Protein AF-A0A7Z9K4R6-F1 (afdb_monomer_lite)

pLDDT: mean 87.71, std 12.1, range [38.31, 97.06]

Foldseek 3Di:
DDALVRQLVVVCCCVCPVVVFLDDSVVSSCVSPDADWDWDADPVRDIDTHHQDFDPVLVVVLVVQKDKDFLPDDDDLRVLSVLLVVLCVVLVVLVVVLVVLVVVLSCVRNPNDDVLVVQQSQAVNAVSVCVSDVQQDDPSRVVVQVVLVVVPFSHWHADRSDTMIITGD

Structure (mmCIF, N/CA/C/O backbone):
data_AF-A0A7Z9K4R6-F1
#
_entry.id   AF-A0A7Z9K4R6-F1
#
loop_
_atom_site.group_PDB
_atom_site.id
_atom_site.type_symbol
_atom_site.label_atom_id
_atom_site.label_alt_id
_atom_site.label_comp_id
_atom_site.label_asym_id
_atom_site.label_entity_id
_atom_site.label_seq_id
_atom_site.pdbx_PDB_ins_code
_atom_site.Cartn_x
_atom_site.Cartn_y
_atom_site.Cartn_z
_atom_site.occupancy
_atom_site.B_iso_or_equiv
_atom_site.auth_seq_id
_atom_site.auth_comp_id
_atom_site.auth_asym_id
_atom_site.auth_atom_id
_atom_site.pdbx_PDB_model_num
ATOM 1 N N . MET A 1 1 ? 24.115 -18.088 5.727 1.00 74.69 1 MET A N 1
ATOM 2 C CA . MET A 1 1 ? 22.713 -17.820 5.342 1.00 74.69 1 MET A CA 1
ATOM 3 C C . MET A 1 1 ? 22.678 -16.488 4.614 1.00 74.69 1 MET A C 1
ATOM 5 O O . MET A 1 1 ? 23.430 -15.612 5.038 1.00 74.69 1 MET A O 1
ATOM 9 N N . PRO A 1 2 ? 21.894 -16.341 3.534 1.00 88.06 2 PRO A N 1
ATOM 10 C CA . PRO A 1 2 ? 21.771 -15.067 2.829 1.00 88.06 2 PRO A CA 1
ATOM 11 C C . PRO A 1 2 ? 21.177 -13.998 3.754 1.00 88.06 2 PRO A C 1
ATOM 13 O O . PRO A 1 2 ? 20.407 -14.306 4.667 1.00 88.06 2 PRO A O 1
ATOM 16 N N . SER A 1 3 ? 21.554 -12.737 3.543 1.00 96.19 3 SER A N 1
ATOM 17 C CA . SER A 1 3 ? 20.933 -11.619 4.266 1.00 96.19 3 SER A CA 1
ATOM 18 C C . SER A 1 3 ? 19.519 -11.345 3.735 1.00 96.19 3 SER A C 1
ATOM 20 O O . SER A 1 3 ? 19.216 -11.653 2.585 1.00 96.19 3 SER A O 1
ATOM 22 N N . ARG A 1 4 ? 18.652 -10.705 4.533 1.00 95.75 4 ARG A N 1
ATOM 23 C CA . ARG A 1 4 ? 17.299 -10.302 4.085 1.00 95.75 4 ARG A CA 1
ATOM 24 C C . ARG A 1 4 ? 17.340 -9.420 2.834 1.00 95.75 4 ARG A C 1
ATOM 26 O O . ARG A 1 4 ? 16.554 -9.598 1.914 1.00 95.75 4 ARG A O 1
ATOM 33 N N . ARG A 1 5 ? 18.312 -8.503 2.776 1.00 95.94 5 ARG A N 1
ATOM 34 C CA . ARG A 1 5 ? 18.550 -7.648 1.607 1.00 95.94 5 ARG A CA 1
ATOM 35 C C . ARG A 1 5 ? 18.977 -8.458 0.384 1.00 95.94 5 ARG A C 1
ATOM 37 O O . ARG A 1 5 ? 18.524 -8.160 -0.712 1.00 95.94 5 ARG A O 1
ATOM 44 N N . GLN A 1 6 ? 19.828 -9.466 0.573 1.00 96.44 6 GLN A N 1
ATOM 45 C CA . GLN A 1 6 ? 20.242 -10.358 -0.508 1.00 96.44 6 GLN A CA 1
ATOM 46 C C . GLN A 1 6 ? 19.047 -11.138 -1.066 1.00 96.44 6 GLN A C 1
ATOM 48 O O . GLN A 1 6 ? 18.850 -11.120 -2.273 1.00 96.44 6 GLN A O 1
ATOM 53 N N . LEU A 1 7 ? 18.214 -11.728 -0.201 1.00 96.38 7 LEU A N 1
ATOM 54 C CA . LEU A 1 7 ? 17.001 -12.442 -0.620 1.00 96.38 7 LEU A CA 1
ATOM 55 C C . LEU A 1 7 ? 16.057 -11.549 -1.437 1.00 96.38 7 LEU A C 1
ATOM 57 O O . LEU A 1 7 ? 15.612 -11.954 -2.506 1.00 96.38 7 LEU A O 1
ATOM 61 N N . ALA A 1 8 ? 15.811 -10.316 -0.981 1.00 96.44 8 ALA A N 1
ATOM 62 C CA . ALA A 1 8 ? 14.972 -9.367 -1.708 1.00 96.44 8 ALA A CA 1
ATOM 63 C C . ALA A 1 8 ? 15.547 -9.029 -3.094 1.00 96.44 8 ALA A C 1
ATOM 65 O O . ALA A 1 8 ? 14.817 -9.055 -4.079 1.00 96.44 8 ALA A O 1
ATOM 66 N N . ARG A 1 9 ? 16.857 -8.749 -3.189 1.00 95.75 9 ARG A N 1
ATOM 67 C CA . ARG A 1 9 ? 17.513 -8.423 -4.470 1.00 95.75 9 ARG A CA 1
ATOM 68 C C . ARG A 1 9 ? 17.505 -9.597 -5.439 1.00 95.75 9 ARG A C 1
ATOM 70 O O . ARG A 1 9 ? 17.266 -9.389 -6.621 1.00 95.75 9 ARG A O 1
ATOM 77 N N . GLU A 1 10 ? 17.766 -10.805 -4.952 1.00 96.44 10 GLU A N 1
ATOM 78 C CA . GLU A 1 10 ? 17.743 -12.009 -5.785 1.00 96.44 10 GLU A CA 1
ATOM 79 C C . GLU A 1 10 ? 16.329 -12.286 -6.310 1.00 96.44 10 GLU A C 1
ATOM 81 O O . GLU A 1 10 ? 16.176 -12.557 -7.496 1.00 96.44 10 GLU A O 1
ATOM 86 N N . ALA A 1 11 ? 15.295 -12.133 -5.477 1.00 95.88 11 ALA A N 1
ATOM 87 C CA . ALA A 1 11 ? 13.906 -12.278 -5.910 1.00 95.88 11 ALA A CA 1
ATOM 88 C C . ALA A 1 11 ? 13.502 -11.221 -6.957 1.00 95.88 11 ALA A C 1
ATOM 90 O O . ALA A 1 11 ? 12.939 -11.578 -7.989 1.00 95.88 11 ALA A O 1
ATOM 91 N N . ILE A 1 12 ? 13.852 -9.945 -6.737 1.00 95.00 12 ILE A N 1
ATOM 92 C CA . ILE A 1 12 ? 13.616 -8.863 -7.713 1.00 95.00 12 ILE A CA 1
ATOM 93 C C . ILE A 1 12 ? 14.325 -9.168 -9.037 1.00 95.00 12 ILE A C 1
ATOM 95 O O . ILE A 1 12 ? 13.721 -9.057 -10.099 1.00 95.00 12 ILE A O 1
ATOM 99 N N . HIS A 1 13 ? 15.592 -9.588 -8.977 1.00 95.12 13 HIS A N 1
ATOM 100 C CA . HIS A 1 13 ? 16.370 -9.935 -10.163 1.00 95.12 13 HIS A CA 1
ATOM 101 C C . HIS A 1 13 ? 15.735 -11.094 -10.939 1.00 95.12 13 HIS A C 1
ATOM 103 O O . HIS A 1 13 ? 15.613 -11.023 -12.158 1.00 95.12 13 HIS A O 1
ATOM 109 N N . VAL A 1 14 ? 15.289 -12.146 -10.250 1.00 95.94 14 VAL A N 1
ATOM 110 C CA . VAL A 1 14 ? 14.624 -13.278 -10.903 1.00 95.94 14 VAL A CA 1
ATOM 111 C C . VAL A 1 14 ? 13.349 -12.826 -11.620 1.00 95.94 14 VAL A C 1
ATOM 113 O O . VAL A 1 14 ? 13.189 -13.134 -12.798 1.00 95.94 14 VAL A O 1
ATOM 116 N N . GLU A 1 15 ? 12.464 -12.074 -10.969 1.00 93.38 15 GLU A N 1
ATOM 117 C CA . GLU A 1 15 ? 11.186 -11.691 -11.586 1.00 93.38 15 GLU A CA 1
ATOM 118 C C . GLU A 1 15 ? 11.343 -10.654 -12.708 1.00 93.38 15 GLU A C 1
ATOM 120 O O . GLU A 1 15 ? 10.759 -10.819 -13.780 1.00 93.38 15 GLU A O 1
ATOM 125 N N . GLN A 1 16 ? 12.161 -9.618 -12.511 1.00 92.12 16 GLN A N 1
ATOM 126 C CA . GLN A 1 16 ? 12.276 -8.517 -13.475 1.00 92.12 16 GLN A CA 1
ATOM 127 C C . GLN A 1 16 ? 13.286 -8.800 -14.599 1.00 92.12 16 GLN A C 1
ATOM 129 O O . GLN A 1 16 ? 13.012 -8.495 -15.760 1.00 92.12 16 GLN A O 1
ATOM 134 N N . GLU A 1 17 ? 14.436 -9.407 -14.290 1.00 93.00 17 GLU A N 1
ATOM 135 C CA . GLU A 1 17 ? 15.532 -9.579 -15.260 1.00 93.00 17 GLU A CA 1
ATOM 136 C C . GLU A 1 17 ? 15.548 -10.964 -15.914 1.00 93.00 17 GLU A C 1
ATOM 138 O O . GLU A 1 17 ? 15.957 -11.080 -17.065 1.00 93.00 17 GLU A O 1
ATOM 143 N N . ILE A 1 18 ? 15.120 -12.018 -15.207 1.00 95.44 18 ILE A N 1
ATOM 144 C CA . ILE A 1 18 ? 15.138 -13.391 -15.746 1.00 95.44 18 ILE A CA 1
ATOM 145 C C . ILE A 1 18 ? 13.779 -13.772 -16.338 1.00 95.44 18 ILE A C 1
ATOM 147 O O . ILE A 1 18 ? 13.719 -14.331 -17.432 1.00 95.44 18 ILE A O 1
ATOM 151 N N . LEU A 1 19 ? 12.688 -13.493 -15.619 1.00 93.06 19 LEU A N 1
ATOM 152 C CA . LEU A 1 19 ? 11.326 -13.822 -16.053 1.00 93.06 19 LEU A CA 1
ATOM 153 C C . LEU A 1 19 ? 10.669 -12.700 -16.870 1.00 93.06 19 LEU A C 1
ATOM 155 O O . LEU A 1 19 ? 9.673 -12.952 -17.547 1.00 93.06 19 LEU A O 1
ATOM 159 N N . HIS A 1 20 ? 11.242 -11.493 -16.849 1.00 90.00 20 HIS A N 1
ATOM 160 C CA . HIS A 1 20 ? 10.732 -10.308 -17.546 1.00 90.00 20 HIS A CA 1
ATOM 161 C C . HIS A 1 20 ? 9.284 -9.951 -17.179 1.00 90.00 20 HIS A C 1
ATOM 163 O O . HIS A 1 20 ? 8.522 -9.435 -18.004 1.00 90.00 20 HIS A O 1
ATOM 169 N N . GLU A 1 21 ? 8.887 -10.219 -15.936 1.00 88.44 21 GLU A N 1
ATOM 170 C CA . GLU A 1 21 ? 7.563 -9.865 -15.451 1.00 88.44 21 GLU A CA 1
ATOM 171 C C . GLU A 1 21 ? 7.485 -8.370 -15.131 1.00 88.44 21 GLU A C 1
ATOM 173 O O . GLU A 1 21 ? 8.381 -7.764 -14.543 1.00 88.44 21 GLU A O 1
ATOM 178 N N . SER A 1 22 ? 6.368 -7.748 -15.507 1.00 85.25 22 SER A N 1
ATOM 179 C CA . SER A 1 22 ? 6.069 -6.375 -15.101 1.00 85.25 22 SER A CA 1
ATOM 180 C C . SER A 1 22 ? 5.566 -6.377 -13.660 1.00 85.25 22 SER A C 1
ATOM 182 O O . SER A 1 22 ? 4.373 -6.538 -13.427 1.00 85.25 22 SER A O 1
ATOM 184 N N . VAL A 1 23 ? 6.470 -6.218 -12.694 1.00 86.00 23 VAL A N 1
ATOM 185 C CA . VAL A 1 23 ? 6.154 -6.229 -11.256 1.00 86.00 23 VAL A CA 1
ATOM 186 C C . VAL A 1 23 ? 6.841 -5.085 -10.516 1.00 86.00 23 VAL A C 1
ATOM 188 O O . VAL A 1 23 ? 7.875 -4.572 -10.944 1.00 86.00 23 VAL A O 1
ATOM 191 N N . GLY A 1 24 ? 6.261 -4.681 -9.385 1.00 88.38 24 GLY A N 1
ATOM 192 C CA . GLY A 1 24 ? 6.932 -3.796 -8.431 1.00 88.38 24 GLY A CA 1
ATOM 193 C C . GLY A 1 24 ? 7.993 -4.535 -7.608 1.00 88.38 24 GLY A C 1
ATOM 194 O O . GLY A 1 24 ? 8.197 -5.733 -7.776 1.00 88.38 24 GLY A O 1
ATOM 195 N N . VAL A 1 25 ? 8.636 -3.814 -6.686 1.00 92.25 25 VAL A N 1
ATOM 196 C CA . VAL A 1 25 ? 9.700 -4.353 -5.806 1.00 92.25 25 VAL A CA 1
ATOM 197 C C . VAL A 1 25 ? 9.264 -4.544 -4.347 1.00 92.25 25 VAL A C 1
ATOM 199 O O . VAL A 1 25 ? 9.987 -5.109 -3.527 1.00 92.25 25 VAL A O 1
ATOM 202 N N . GLN A 1 26 ? 8.088 -4.026 -3.986 1.00 91.12 26 GLN A N 1
ATOM 203 C CA . GLN A 1 26 ? 7.637 -3.947 -2.596 1.00 91.12 26 GLN A CA 1
ATOM 204 C C . GLN A 1 26 ? 7.368 -5.331 -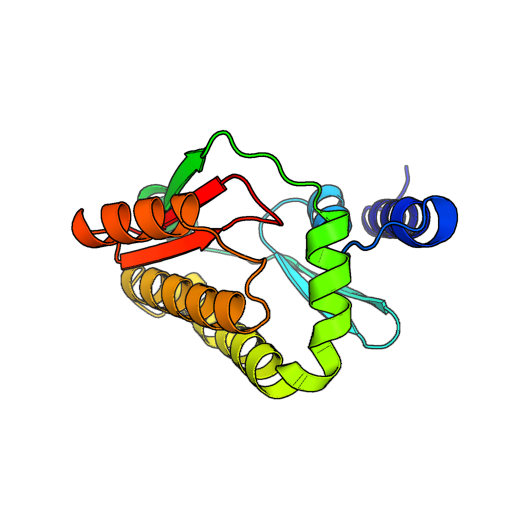1.979 1.00 91.12 26 GLN A C 1
ATOM 206 O O . GLN A 1 26 ? 7.663 -5.535 -0.804 1.00 91.12 26 GLN A O 1
ATOM 211 N N . ASP A 1 27 ? 6.850 -6.287 -2.758 1.00 91.62 27 ASP A N 1
ATOM 212 C CA . ASP A 1 27 ? 6.393 -7.586 -2.251 1.00 91.62 27 ASP A CA 1
ATOM 213 C C . ASP A 1 27 ? 7.590 -8.482 -1.894 1.00 91.62 27 ASP A C 1
ATOM 215 O O . ASP A 1 27 ? 7.597 -9.146 -0.854 1.00 91.62 27 ASP A O 1
ATOM 219 N N . GLN A 1 28 ? 8.649 -8.438 -2.703 1.00 94.62 28 GLN A N 1
ATOM 220 C CA . GLN A 1 28 ? 9.900 -9.171 -2.511 1.00 94.62 28 GLN A CA 1
ATOM 221 C C . GLN A 1 28 ? 10.682 -8.608 -1.317 1.00 94.62 28 GLN A C 1
ATOM 223 O O . GLN A 1 28 ? 11.204 -9.368 -0.489 1.00 94.62 28 GLN A O 1
ATOM 228 N N . ILE A 1 29 ? 10.721 -7.275 -1.184 1.00 96.25 29 ILE A N 1
ATOM 229 C CA . ILE A 1 29 ? 11.312 -6.600 -0.021 1.00 96.25 29 ILE A CA 1
ATOM 230 C C . ILE A 1 29 ? 10.524 -6.975 1.238 1.00 96.25 29 ILE A C 1
ATOM 232 O O . ILE A 1 29 ? 11.101 -7.484 2.200 1.00 96.25 29 ILE A O 1
ATOM 236 N N . GLN A 1 30 ? 9.204 -6.798 1.230 1.00 94.38 30 GLN A N 1
ATOM 237 C CA . GLN A 1 30 ? 8.361 -7.048 2.395 1.00 94.38 30 GLN A CA 1
ATOM 238 C C . GLN A 1 30 ? 8.392 -8.521 2.832 1.00 94.38 30 GLN A C 1
ATOM 240 O O . GLN A 1 30 ? 8.498 -8.794 4.029 1.00 94.38 30 GLN A O 1
ATOM 245 N N . SER A 1 31 ? 8.387 -9.469 1.892 1.00 94.44 31 SER A N 1
ATOM 246 C CA . SER A 1 31 ? 8.483 -10.909 2.189 1.00 94.44 31 SER A CA 1
ATOM 247 C C . SER A 1 31 ? 9.826 -11.293 2.813 1.00 94.44 31 SER A C 1
ATOM 249 O O . SER A 1 31 ? 9.885 -12.166 3.677 1.00 94.44 31 SER A O 1
ATOM 251 N N . SER A 1 32 ? 10.909 -10.617 2.418 1.00 96.06 32 SER A N 1
ATOM 252 C CA . SER A 1 32 ? 12.251 -10.881 2.951 1.00 96.06 32 SER A CA 1
ATOM 253 C C . SER A 1 32 ? 12.485 -1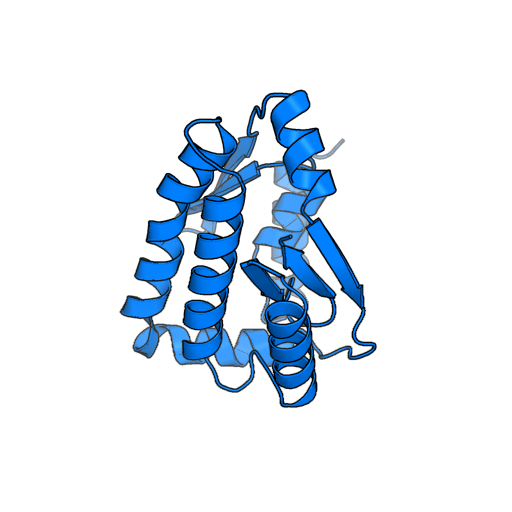0.244 4.323 1.00 96.06 32 SER A C 1
ATOM 255 O O . SER A 1 32 ? 13.220 -10.792 5.149 1.00 96.06 32 SER A O 1
ATOM 257 N N . PHE A 1 33 ? 11.900 -9.068 4.573 1.00 96.00 33 PHE A N 1
ATOM 258 C CA . PHE A 1 33 ? 12.107 -8.319 5.814 1.00 96.00 33 PHE A CA 1
ATOM 259 C C . PHE A 1 33 ? 11.094 -8.662 6.910 1.00 96.00 33 PHE A C 1
ATOM 261 O O . PHE A 1 33 ? 11.490 -8.740 8.080 1.00 96.00 33 PHE A O 1
ATOM 268 N N . GLY A 1 34 ? 9.837 -8.912 6.538 1.00 93.12 34 GLY A N 1
ATOM 269 C CA . GLY A 1 34 ? 8.720 -9.128 7.454 1.00 93.12 34 GLY A CA 1
ATOM 270 C C . GLY A 1 34 ? 8.383 -7.897 8.304 1.00 93.12 34 GLY A C 1
ATOM 271 O O . GLY A 1 34 ? 9.069 -6.877 8.265 1.00 93.12 34 GLY A O 1
ATOM 272 N N . GLY A 1 35 ? 7.328 -8.001 9.113 1.00 91.62 35 GLY A N 1
ATOM 273 C CA . GLY A 1 35 ? 6.904 -6.927 10.020 1.00 91.62 35 GLY A CA 1
ATOM 274 C C . GLY A 1 35 ? 6.154 -5.791 9.320 1.00 91.62 35 GLY A C 1
ATOM 275 O O . GLY A 1 35 ? 5.558 -5.997 8.268 1.00 91.62 35 GLY A O 1
ATOM 276 N N . PHE A 1 36 ? 6.157 -4.601 9.916 1.00 91.50 36 PHE A N 1
ATOM 277 C CA . PHE A 1 36 ? 5.510 -3.404 9.376 1.00 91.50 36 PHE A CA 1
ATOM 278 C C . PHE A 1 36 ? 6.592 -2.367 9.070 1.00 91.50 36 PHE A C 1
ATOM 280 O O . PHE A 1 36 ? 7.329 -1.973 9.973 1.00 91.50 36 PHE A O 1
ATOM 287 N N . ASN A 1 37 ? 6.727 -1.964 7.807 1.00 94.44 37 ASN A N 1
ATOM 288 C CA . ASN A 1 37 ? 7.872 -1.184 7.342 1.00 94.44 37 ASN A CA 1
ATOM 289 C C . ASN A 1 37 ? 7.431 0.026 6.518 1.00 94.44 37 ASN A C 1
ATOM 291 O O . ASN A 1 37 ? 6.489 -0.067 5.733 1.00 94.44 37 ASN A O 1
ATOM 295 N N . LEU A 1 38 ? 8.186 1.115 6.635 1.00 95.38 38 LEU A N 1
ATOM 296 C CA . LEU A 1 38 ? 8.298 2.125 5.590 1.00 95.38 38 LEU A CA 1
ATOM 297 C C . LEU A 1 38 ? 9.466 1.722 4.679 1.00 95.38 38 LEU A C 1
ATOM 299 O O . LEU A 1 38 ? 10.566 1.447 5.161 1.00 95.38 38 LEU A O 1
ATOM 303 N N . ILE A 1 39 ? 9.225 1.648 3.371 1.00 95.88 39 ILE A N 1
ATOM 304 C CA . ILE A 1 39 ? 10.241 1.282 2.379 1.00 95.88 39 ILE A CA 1
ATOM 305 C C . ILE A 1 39 ? 10.454 2.482 1.463 1.00 95.88 39 ILE A C 1
ATOM 307 O O . ILE A 1 39 ? 9.533 2.906 0.770 1.00 95.88 39 ILE A O 1
ATOM 311 N N . GLU A 1 40 ? 11.674 3.003 1.450 1.00 95.19 40 GLU A N 1
ATOM 312 C CA . GLU A 1 40 ? 12.097 4.067 0.543 1.00 95.19 40 GLU A CA 1
ATOM 313 C C . GLU A 1 40 ? 12.876 3.449 -0.610 1.00 95.19 40 GLU A C 1
ATOM 315 O O . GLU A 1 40 ? 13.784 2.649 -0.381 1.00 95.19 40 GLU A O 1
ATOM 320 N N . ILE A 1 41 ? 12.526 3.812 -1.841 1.00 94.12 41 ILE A N 1
ATOM 321 C CA . ILE A 1 41 ? 13.177 3.316 -3.054 1.00 94.12 41 ILE A CA 1
ATOM 322 C C . ILE A 1 41 ? 13.804 4.515 -3.760 1.00 94.12 41 ILE A C 1
ATOM 324 O O . ILE A 1 41 ? 13.113 5.473 -4.109 1.00 94.12 41 ILE A O 1
ATOM 328 N N . ALA A 1 42 ? 15.118 4.469 -3.942 1.00 92.88 42 ALA A N 1
ATOM 329 C CA . ALA A 1 42 ? 15.880 5.472 -4.661 1.00 92.88 42 ALA A CA 1
ATOM 330 C C . ALA A 1 42 ? 15.747 5.280 -6.186 1.00 92.88 42 ALA A C 1
ATOM 332 O O . ALA A 1 42 ? 15.457 4.174 -6.651 1.00 92.88 42 ALA A O 1
ATOM 333 N N . PRO A 1 43 ? 15.979 6.333 -6.996 1.00 89.00 43 PRO A N 1
ATOM 334 C CA . PRO A 1 43 ? 15.866 6.248 -8.456 1.00 89.00 43 PRO A CA 1
ATOM 335 C C . PRO A 1 43 ? 16.797 5.225 -9.123 1.00 89.00 43 PRO A C 1
ATOM 337 O O . PRO A 1 43 ? 16.525 4.794 -10.239 1.00 89.00 43 PRO A O 1
ATOM 340 N N . ASP A 1 44 ? 17.893 4.847 -8.464 1.00 90.75 44 ASP A N 1
ATOM 341 C CA . ASP A 1 44 ? 18.841 3.825 -8.922 1.00 90.75 44 ASP A CA 1
ATOM 342 C C . ASP A 1 44 ? 18.432 2.390 -8.530 1.00 90.75 44 ASP A C 1
ATOM 344 O O . ASP A 1 44 ? 19.145 1.436 -8.840 1.00 90.75 44 ASP A O 1
ATOM 348 N N . GLY A 1 45 ? 17.284 2.228 -7.865 1.00 87.19 45 GLY A N 1
ATOM 349 C CA . GLY A 1 45 ? 16.765 0.944 -7.402 1.00 87.19 45 GLY A CA 1
ATOM 350 C C . GLY A 1 45 ? 17.321 0.490 -6.051 1.00 87.19 45 GLY A C 1
ATOM 351 O O . GLY A 1 45 ? 16.893 -0.553 -5.545 1.00 87.19 45 GLY A O 1
ATOM 352 N N . GLU A 1 46 ? 18.233 1.245 -5.427 1.00 93.94 46 GLU A N 1
ATOM 353 C CA . GLU A 1 46 ? 18.586 0.988 -4.033 1.00 93.94 46 GLU A CA 1
ATOM 354 C C . GLU A 1 46 ? 17.395 1.298 -3.124 1.00 93.94 46 GLU A C 1
ATOM 356 O O . GLU A 1 46 ? 16.595 2.194 -3.380 1.00 93.94 46 GLU A O 1
ATOM 361 N N . PHE A 1 47 ? 17.252 0.535 -2.044 1.00 96.31 47 PHE A N 1
ATOM 362 C CA . PHE A 1 47 ? 16.126 0.696 -1.128 1.00 96.31 47 PHE A CA 1
ATOM 363 C C . PHE A 1 47 ? 16.569 0.710 0.327 1.00 96.31 47 PHE A C 1
ATOM 365 O O . PHE A 1 47 ? 17.486 -0.018 0.722 1.00 96.31 47 PHE A O 1
ATOM 372 N N . THR A 1 48 ? 15.863 1.466 1.156 1.00 96.69 48 THR A N 1
ATOM 373 C CA . THR A 1 48 ? 16.032 1.483 2.611 1.00 96.69 48 THR A CA 1
ATOM 374 C C . THR A 1 48 ? 14.749 0.992 3.259 1.00 96.69 48 THR A C 1
ATOM 376 O O . THR A 1 48 ? 13.655 1.389 2.872 1.00 96.69 48 THR A O 1
ATOM 379 N N . VAL A 1 49 ? 14.880 0.085 4.228 1.00 97.06 49 VAL A N 1
ATOM 380 C CA . VAL A 1 49 ? 13.745 -0.448 4.988 1.00 97.06 49 VAL A CA 1
ATOM 381 C C . VAL A 1 49 ? 13.823 0.115 6.395 1.00 97.06 49 VAL A C 1
ATOM 383 O O . VAL A 1 49 ? 14.800 -0.142 7.101 1.00 97.06 49 VAL A O 1
ATOM 386 N N . HIS A 1 50 ? 12.787 0.845 6.790 1.00 95.81 50 HIS A N 1
ATOM 387 C CA . HIS A 1 50 ? 12.619 1.427 8.114 1.00 95.81 50 HIS A CA 1
ATOM 388 C C . HIS A 1 50 ? 11.532 0.646 8.863 1.00 95.81 50 HIS A C 1
ATOM 390 O O . HIS A 1 50 ? 10.343 0.824 8.578 1.00 95.81 50 HIS A O 1
ATOM 396 N N . PRO A 1 51 ? 11.899 -0.248 9.801 1.00 94.31 51 PRO A N 1
ATOM 397 C CA . PRO A 1 51 ? 10.920 -0.934 10.632 1.00 94.31 51 PRO A CA 1
ATOM 398 C C . PRO A 1 51 ? 10.149 0.077 11.476 1.00 94.31 51 PRO A C 1
ATOM 400 O O . PRO A 1 51 ? 10.740 0.851 12.230 1.00 94.31 51 PRO A O 1
ATOM 403 N N . MET A 1 52 ? 8.826 0.050 11.374 1.00 92.31 52 MET A N 1
ATOM 404 C CA . MET A 1 52 ? 7.967 0.950 12.131 1.00 92.31 52 MET A CA 1
ATOM 405 C C . MET A 1 52 ? 7.711 0.381 13.520 1.00 92.31 52 MET A C 1
ATOM 407 O O . MET A 1 52 ? 7.243 -0.749 13.678 1.00 92.31 52 MET A O 1
ATOM 411 N N . ILE A 1 53 ? 7.979 1.194 14.537 1.00 90.19 53 ILE A N 1
ATOM 412 C CA . ILE A 1 53 ? 7.674 0.861 15.926 1.00 90.19 53 ILE A CA 1
ATOM 413 C C . ILE A 1 53 ? 6.324 1.488 16.262 1.00 90.19 53 ILE A C 1
ATOM 415 O O . ILE A 1 53 ? 6.238 2.676 16.556 1.00 90.19 53 ILE A O 1
ATOM 419 N N . ILE A 1 54 ? 5.271 0.677 16.198 1.00 92.44 54 ILE A N 1
ATOM 420 C CA . ILE A 1 54 ? 3.910 1.081 16.559 1.00 92.44 54 ILE A CA 1
ATOM 421 C C . ILE A 1 54 ? 3.611 0.560 17.964 1.00 92.44 54 ILE A C 1
ATOM 423 O O . ILE A 1 54 ? 3.912 -0.589 18.299 1.00 92.44 54 ILE A O 1
ATOM 427 N N . GLU A 1 55 ? 3.021 1.414 18.796 1.00 94.50 55 GLU A N 1
ATOM 428 C CA . GLU A 1 55 ? 2.590 1.045 20.141 1.00 94.50 55 GLU A CA 1
ATOM 429 C C . GLU A 1 55 ? 1.572 -0.112 20.074 1.00 94.50 55 GLU A C 1
ATOM 431 O O . GLU A 1 55 ? 0.719 -0.183 19.187 1.00 94.50 55 GLU A O 1
ATOM 436 N N . ARG A 1 56 ? 1.703 -1.092 20.974 1.00 94.12 56 ARG A N 1
ATOM 437 C CA . ARG A 1 56 ? 0.999 -2.376 20.846 1.00 94.12 56 ARG A CA 1
ATOM 438 C C . ARG A 1 56 ? -0.518 -2.220 20.940 1.00 94.12 56 ARG A C 1
ATOM 440 O O . ARG A 1 56 ? -1.243 -2.953 20.267 1.00 94.12 56 ARG A O 1
ATOM 447 N N . GLU A 1 57 ? -1.008 -1.322 21.787 1.00 94.94 57 GLU A N 1
ATOM 448 C CA . GLU A 1 57 ? -2.432 -1.014 21.887 1.00 94.94 57 GLU A CA 1
ATOM 449 C C . GLU A 1 57 ? -2.935 -0.324 20.615 1.00 94.94 57 GLU A C 1
ATOM 451 O O . GLU A 1 57 ? -3.980 -0.717 20.093 1.00 94.94 57 GLU A O 1
ATOM 456 N N . ARG A 1 58 ? -2.174 0.626 20.057 1.00 94.50 58 ARG A N 1
ATOM 457 C CA . ARG A 1 58 ? -2.481 1.255 18.764 1.00 94.50 58 ARG A CA 1
ATOM 458 C C . ARG A 1 58 ? -2.566 0.233 17.632 1.00 94.50 58 ARG A C 1
ATOM 460 O O . ARG A 1 58 ? -3.529 0.283 16.872 1.00 94.50 58 ARG A O 1
ATOM 467 N N . LEU A 1 59 ? -1.629 -0.714 17.554 1.00 93.19 59 LEU A N 1
ATOM 468 C CA . LEU A 1 59 ? -1.653 -1.775 16.543 1.00 93.19 59 LEU A CA 1
ATOM 469 C C . LEU A 1 59 ? -2.883 -2.680 16.696 1.00 93.19 59 LEU A C 1
ATOM 471 O O . LEU A 1 59 ? -3.566 -2.944 15.716 1.00 93.19 59 LEU A O 1
ATOM 475 N N . ARG A 1 60 ? -3.222 -3.090 17.925 1.00 94.38 60 ARG A N 1
ATOM 476 C CA . ARG A 1 60 ? -4.435 -3.888 18.189 1.00 94.38 60 ARG A CA 1
ATOM 477 C C . ARG A 1 60 ? -5.712 -3.154 17.804 1.00 94.38 60 ARG A C 1
ATOM 479 O O . ARG A 1 60 ? -6.635 -3.771 17.284 1.00 94.38 60 ARG A O 1
ATOM 486 N N . LYS A 1 61 ? -5.775 -1.847 18.077 1.00 94.00 61 LYS A N 1
ATOM 487 C CA . LYS A 1 61 ? -6.891 -1.014 17.628 1.00 94.00 61 LYS A CA 1
ATOM 488 C C . LYS A 1 61 ? -6.921 -0.985 16.105 1.00 94.00 61 LYS A C 1
ATOM 490 O O . LYS A 1 61 ? -7.957 -1.279 15.540 1.00 94.00 61 LYS A O 1
ATOM 495 N N . LEU A 1 62 ? -5.801 -0.735 15.430 1.00 92.31 62 LEU A N 1
ATOM 496 C CA . LEU A 1 62 ? -5.754 -0.759 13.966 1.00 92.31 62 LEU A CA 1
ATOM 497 C C . LEU A 1 62 ? -6.275 -2.093 13.401 1.00 92.31 62 LEU A C 1
ATOM 499 O O . LEU A 1 62 ? -7.140 -2.090 12.533 1.00 92.31 62 LEU A O 1
ATOM 503 N N . GLU A 1 63 ? -5.811 -3.221 13.940 1.00 91.94 63 GLU A N 1
ATOM 504 C CA . GLU A 1 63 ? -6.267 -4.562 13.555 1.00 91.94 63 GLU A CA 1
ATOM 505 C C . GLU A 1 63 ? -7.775 -4.758 13.777 1.00 91.94 63 GLU A C 1
ATOM 507 O O . GLU A 1 63 ? -8.434 -5.367 12.939 1.00 91.94 63 GLU A O 1
ATOM 512 N N . SER A 1 64 ? -8.347 -4.220 14.861 1.00 93.25 64 SER A N 1
ATOM 513 C CA . SER A 1 64 ? -9.786 -4.339 15.137 1.00 93.25 64 SER A CA 1
ATOM 514 C C . SER A 1 64 ? -10.670 -3.486 14.225 1.00 93.25 64 SER A C 1
ATOM 516 O O . SER A 1 64 ? -11.877 -3.711 14.197 1.00 93.25 64 SER A O 1
ATOM 518 N N . HIS A 1 65 ? -10.088 -2.509 13.523 1.00 90.19 65 HIS A N 1
ATOM 519 C CA . HIS A 1 65 ? -10.783 -1.623 12.584 1.00 90.19 65 HIS A CA 1
ATOM 520 C C . HIS A 1 65 ? -10.622 -2.097 11.128 1.00 90.19 65 HIS A C 1
ATOM 522 O O . HIS A 1 65 ? -11.229 -1.524 10.231 1.00 90.19 65 HIS A O 1
ATOM 528 N N . ILE A 1 66 ? -9.831 -3.146 10.857 1.00 91.00 66 ILE A N 1
ATOM 529 C CA . ILE A 1 66 ? -9.598 -3.663 9.500 1.00 91.00 66 ILE A CA 1
ATOM 530 C C . ILE A 1 66 ? -10.388 -4.953 9.267 1.00 91.00 66 ILE A C 1
ATOM 532 O O . ILE A 1 66 ? -10.254 -5.940 9.988 1.00 91.00 66 ILE A O 1
ATOM 536 N N . LEU A 1 67 ? -11.149 -4.978 8.176 1.00 89.06 67 LEU A N 1
ATOM 537 C CA . LEU A 1 67 ? -11.819 -6.161 7.644 1.00 89.06 67 LEU A CA 1
ATOM 538 C C . LEU A 1 67 ? -11.216 -6.536 6.294 1.00 89.06 67 LEU A C 1
ATOM 540 O O . LEU A 1 67 ? -10.999 -5.669 5.455 1.00 89.06 67 LEU A O 1
ATOM 544 N N . LEU A 1 68 ? -10.977 -7.826 6.061 1.00 87.75 68 LEU A N 1
ATOM 545 C CA . LEU A 1 68 ? -10.456 -8.335 4.791 1.00 87.75 68 LEU A CA 1
ATOM 546 C C . LEU A 1 68 ? -11.529 -9.157 4.078 1.00 87.75 68 LEU A C 1
ATOM 548 O O . LEU A 1 68 ? -12.045 -10.124 4.636 1.00 87.75 68 LEU A O 1
ATOM 552 N N . PHE A 1 69 ? -11.822 -8.808 2.827 1.00 82.50 69 PHE A N 1
ATOM 553 C CA . PHE A 1 69 ? -12.784 -9.527 1.994 1.00 82.50 69 PHE A CA 1
ATOM 554 C C . PHE A 1 69 ? -12.107 -10.082 0.754 1.00 82.50 69 PHE A C 1
ATOM 556 O O . PHE A 1 69 ? -11.538 -9.331 -0.034 1.00 82.50 69 PHE A O 1
ATOM 563 N N . PHE A 1 70 ? -12.215 -11.392 0.554 1.00 83.06 70 PHE A N 1
ATOM 564 C CA . PHE A 1 70 ? -11.771 -12.035 -0.673 1.00 83.06 70 PHE A CA 1
ATOM 565 C C . PHE A 1 70 ? -12.887 -11.999 -1.720 1.00 83.06 70 PHE A C 1
ATOM 567 O O . PHE A 1 70 ? -13.962 -12.555 -1.500 1.00 83.06 70 PHE A O 1
ATOM 574 N N . THR A 1 71 ? -12.638 -11.360 -2.864 1.00 77.12 71 THR A N 1
ATOM 575 C CA . THR A 1 71 ? -13.662 -11.159 -3.909 1.00 77.12 71 THR A CA 1
ATOM 576 C C . THR A 1 71 ? -13.795 -12.337 -4.877 1.00 77.12 71 THR A C 1
ATOM 578 O O . THR A 1 71 ? -14.626 -12.298 -5.782 1.00 77.12 71 THR A O 1
ATOM 581 N N . GLY A 1 72 ? -12.966 -13.378 -4.740 1.00 75.00 72 GLY A N 1
ATOM 582 C CA . GLY A 1 72 ? -12.963 -14.534 -5.644 1.00 75.00 72 GLY A CA 1
ATOM 583 C C . GLY A 1 72 ? -12.365 -14.264 -7.027 1.00 75.00 72 GLY A C 1
ATOM 584 O O . GLY A 1 72 ? -12.184 -15.200 -7.801 1.00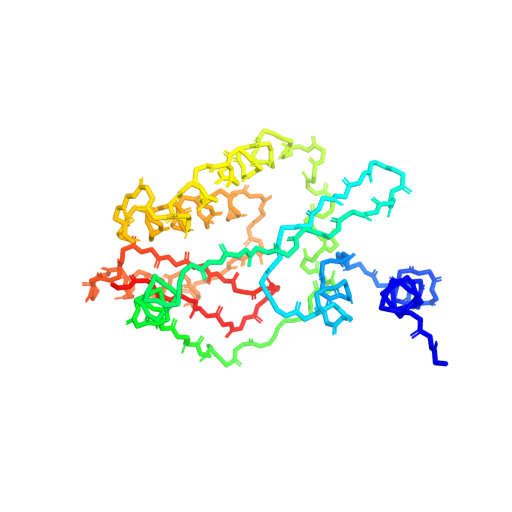 75.00 72 GLY A O 1
ATOM 585 N N . GLN A 1 73 ? -12.024 -13.011 -7.346 1.00 70.06 73 GLN A N 1
ATOM 586 C CA . GLN A 1 73 ? -11.359 -12.663 -8.596 1.00 70.06 73 GLN A CA 1
ATOM 587 C C . GLN A 1 73 ? -9.843 -12.722 -8.433 1.00 70.06 73 GLN A C 1
ATOM 589 O O . GLN A 1 73 ? -9.269 -12.043 -7.582 1.00 70.06 73 GLN A O 1
ATOM 594 N N . SER A 1 74 ? -9.196 -13.490 -9.304 1.00 63.28 74 SER A N 1
ATOM 595 C CA . SER A 1 74 ? -7.755 -13.433 -9.521 1.00 63.28 74 SER A CA 1
ATOM 596 C C . SER A 1 74 ? -7.511 -12.841 -10.905 1.00 63.28 74 SER A C 1
ATOM 598 O O . SER A 1 74 ? -8.117 -13.273 -11.886 1.00 63.28 74 SER A O 1
ATOM 600 N N . ARG A 1 75 ? -6.670 -11.811 -10.975 1.00 65.88 75 ARG A N 1
ATOM 601 C CA . ARG A 1 75 ? -6.184 -11.236 -12.233 1.00 65.88 75 ARG A CA 1
ATOM 602 C C . ARG A 1 75 ? -4.681 -11.465 -12.290 1.00 65.88 75 ARG A C 1
ATOM 604 O O . ARG A 1 75 ? -4.028 -11.436 -11.247 1.00 65.88 75 ARG A O 1
ATOM 611 N N . PHE A 1 76 ? -4.129 -11.645 -13.486 1.00 63.78 76 PHE A N 1
ATOM 612 C CA . PHE A 1 76 ? -2.678 -11.644 -13.649 1.00 63.78 76 PHE A CA 1
ATOM 613 C C . PHE A 1 76 ? -2.146 -10.254 -13.286 1.00 63.78 76 PHE A C 1
ATOM 615 O O . PHE A 1 76 ? -2.429 -9.263 -13.960 1.00 63.78 76 PHE A O 1
ATOM 622 N N . ALA A 1 77 ? -1.422 -10.183 -12.167 1.00 70.75 77 ALA A N 1
ATOM 623 C CA . ALA A 1 77 ? -0.895 -8.939 -11.618 1.00 70.75 77 ALA A CA 1
ATOM 624 C C . ALA A 1 77 ? 0.026 -8.211 -12.609 1.00 70.75 77 ALA A C 1
ATOM 626 O O . ALA A 1 77 ? 0.024 -6.981 -12.664 1.00 70.75 77 ALA A O 1
ATOM 627 N N . SER A 1 78 ? 0.745 -8.983 -13.428 1.00 74.38 78 SER A N 1
ATOM 628 C CA . SER A 1 78 ? 1.677 -8.508 -14.447 1.00 74.38 78 SER A CA 1
ATOM 629 C C . SER A 1 78 ? 1.008 -7.653 -15.526 1.00 74.38 78 SER A C 1
ATOM 631 O O . SER A 1 78 ? 1.532 -6.597 -15.873 1.00 74.38 78 SER A O 1
ATOM 633 N N . ASP A 1 79 ? -0.177 -8.033 -16.013 1.00 78.12 79 ASP A N 1
ATOM 634 C CA . ASP A 1 79 ? -0.892 -7.271 -17.048 1.00 78.12 79 ASP A CA 1
ATOM 635 C C . ASP A 1 79 ? -1.359 -5.907 -16.528 1.00 78.12 79 ASP A C 1
ATOM 637 O O . ASP A 1 79 ? -1.231 -4.881 -17.206 1.00 78.12 79 ASP A O 1
ATOM 641 N N . VAL A 1 80 ? -1.887 -5.885 -15.301 1.00 77.44 80 VAL A N 1
ATOM 642 C CA . VAL A 1 80 ? -2.340 -4.655 -14.637 1.00 77.44 80 VAL A CA 1
ATOM 643 C C . VAL A 1 80 ? -1.145 -3.743 -14.352 1.00 77.44 80 VAL A C 1
ATOM 645 O O . VAL A 1 80 ? -1.199 -2.547 -14.645 1.00 77.44 80 VAL A O 1
ATOM 648 N N . ALA A 1 81 ? -0.047 -4.299 -13.842 1.00 80.81 81 ALA A N 1
ATOM 649 C CA . ALA A 1 81 ? 1.180 -3.559 -13.575 1.00 80.81 81 ALA A CA 1
ATOM 650 C C . ALA A 1 81 ? 1.810 -2.998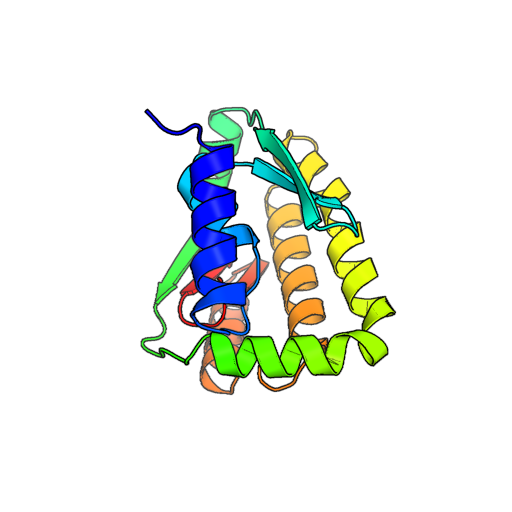 -14.860 1.00 80.81 81 ALA A C 1
ATOM 652 O O . ALA A 1 81 ? 2.160 -1.820 -14.899 1.00 80.81 81 ALA A O 1
ATOM 653 N N . ALA A 1 82 ? 1.862 -3.769 -15.951 1.00 84.12 82 ALA A N 1
ATOM 654 C CA . ALA A 1 82 ? 2.371 -3.297 -17.239 1.00 84.12 82 ALA A CA 1
ATOM 655 C C . ALA A 1 82 ? 1.583 -2.086 -17.767 1.00 84.12 82 ALA A C 1
ATOM 657 O O . ALA A 1 82 ? 2.158 -1.148 -18.326 1.00 84.12 82 ALA A O 1
ATOM 658 N N . LYS A 1 83 ? 0.256 -2.080 -17.587 1.00 81.62 83 LYS A N 1
ATOM 659 C CA . LYS A 1 83 ? -0.590 -0.935 -17.949 1.00 81.62 83 LYS A CA 1
ATOM 660 C C . LYS A 1 83 ? -0.354 0.272 -17.044 1.00 81.62 83 LYS A C 1
ATOM 662 O O . LYS A 1 83 ? -0.280 1.384 -17.559 1.00 81.62 83 LYS A O 1
ATOM 667 N N . GLN A 1 84 ? -0.194 0.062 -15.736 1.00 80.88 84 GLN A N 1
ATOM 668 C CA . GLN A 1 84 ? 0.151 1.138 -14.802 1.00 80.88 84 GLN A CA 1
ATOM 669 C C . GLN A 1 84 ? 1.491 1.775 -15.167 1.00 80.88 84 GLN A C 1
ATOM 671 O O . GLN A 1 84 ? 1.553 2.993 -15.284 1.00 80.88 84 GLN A O 1
ATOM 676 N N . I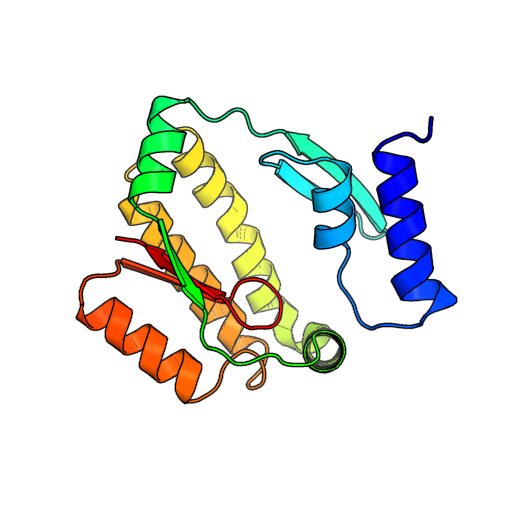LE A 1 85 ? 2.522 0.968 -15.442 1.00 84.12 85 ILE A N 1
ATOM 677 C CA . ILE A 1 85 ? 3.853 1.445 -15.846 1.00 84.12 85 ILE A CA 1
ATOM 678 C C . ILE A 1 85 ? 3.761 2.344 -17.085 1.00 84.12 85 ILE A C 1
ATOM 680 O O . ILE A 1 85 ? 4.373 3.409 -17.119 1.00 84.12 85 ILE A O 1
ATOM 684 N N . ARG A 1 86 ? 2.942 1.967 -18.076 1.00 85.88 86 ARG A N 1
ATOM 685 C CA . ARG A 1 86 ? 2.707 2.795 -19.270 1.00 85.88 86 ARG A CA 1
ATOM 686 C C . ARG A 1 86 ? 1.998 4.120 -18.972 1.00 85.88 86 ARG A C 1
ATOM 688 O O . ARG A 1 86 ? 2.223 5.077 -19.702 1.00 85.88 86 ARG A O 1
ATOM 695 N N . ALA A 1 87 ? 1.169 4.182 -17.931 1.00 84.25 87 ALA A N 1
ATOM 696 C CA . ALA A 1 87 ? 0.444 5.390 -17.535 1.00 84.25 87 ALA A CA 1
ATOM 697 C C . ALA A 1 87 ? 1.280 6.354 -16.667 1.00 84.25 87 ALA A C 1
ATOM 699 O O . ALA A 1 87 ? 0.941 7.532 -16.583 1.00 84.25 87 ALA A O 1
ATOM 700 N N . ILE A 1 88 ? 2.379 5.893 -16.046 1.00 85.12 88 ILE A N 1
ATOM 701 C CA . ILE A 1 88 ? 3.219 6.695 -15.130 1.00 85.12 88 ILE A CA 1
ATOM 702 C C . ILE A 1 88 ? 3.595 8.079 -15.692 1.00 85.12 88 ILE A C 1
ATOM 704 O O . ILE A 1 88 ? 3.432 9.053 -14.953 1.00 85.12 88 ILE A O 1
ATOM 708 N N . PRO A 1 89 ? 4.067 8.225 -16.951 1.00 88.50 89 PRO A N 1
ATOM 709 C CA . PRO A 1 89 ? 4.483 9.531 -17.468 1.00 88.50 89 PRO A CA 1
ATOM 710 C C . PRO A 1 89 ? 3.370 10.587 -17.439 1.00 88.50 89 PRO A C 1
ATOM 712 O O . PRO A 1 89 ? 3.649 11.762 -17.228 1.00 88.50 89 PRO A O 1
ATOM 715 N N . GLU A 1 90 ? 2.115 10.167 -17.604 1.00 90.69 90 GLU A N 1
ATOM 716 C CA . GLU A 1 90 ? 0.940 11.047 -17.630 1.00 90.69 90 GLU A CA 1
ATOM 717 C C . GLU A 1 90 ? 0.287 11.210 -16.247 1.00 90.69 90 GLU A C 1
ATOM 719 O O . GLU A 1 90 ? -0.568 12.074 -16.069 1.00 90.69 90 GLU A O 1
ATOM 724 N N . LYS A 1 91 ? 0.692 10.393 -15.266 1.00 91.62 91 LYS A N 1
ATOM 725 C CA . LYS A 1 91 ? 0.091 10.289 -13.924 1.00 91.62 91 LYS A CA 1
ATOM 726 C C . LYS A 1 91 ? 1.023 10.712 -12.793 1.00 91.62 91 LYS A C 1
ATOM 728 O O . LYS A 1 91 ? 0.827 10.344 -11.637 1.00 91.62 91 LYS A O 1
ATOM 733 N N . GLN A 1 92 ? 2.052 11.499 -13.111 1.00 90.69 92 GLN A N 1
ATOM 734 C CA . GLN A 1 92 ? 3.024 11.965 -12.121 1.00 90.69 92 GLN A CA 1
ATOM 735 C C . GLN A 1 92 ? 2.369 12.760 -10.987 1.00 90.69 92 GLN A C 1
ATOM 737 O O . GLN A 1 92 ? 2.783 12.616 -9.842 1.00 90.69 92 GLN A O 1
ATOM 742 N N . SER A 1 93 ? 1.355 13.582 -11.274 1.00 93.44 93 SER A N 1
ATOM 743 C CA . SER A 1 93 ? 0.659 14.358 -10.238 1.00 93.44 93 SER A CA 1
ATOM 744 C C . SER A 1 93 ? -0.007 13.438 -9.215 1.00 93.44 93 SER A C 1
ATOM 746 O O . SER A 1 93 ? 0.236 13.569 -8.018 1.00 93.44 93 SER A O 1
ATOM 748 N N . GLU A 1 94 ? -0.788 12.465 -9.680 1.00 93.12 94 GLU A N 1
ATOM 749 C CA . GLU A 1 94 ? -1.497 11.510 -8.829 1.00 93.12 94 GLU A CA 1
ATOM 750 C C . GLU A 1 94 ? -0.525 10.642 -8.015 1.00 93.12 94 GLU A C 1
ATOM 752 O O . GLU A 1 94 ? -0.758 10.385 -6.834 1.00 93.12 94 GLU A O 1
ATOM 757 N N . LEU A 1 95 ? 0.602 10.239 -8.611 1.00 90.56 95 LEU A N 1
ATOM 758 C CA . LEU A 1 95 ? 1.648 9.484 -7.915 1.00 90.56 95 LEU A CA 1
ATOM 759 C C . LEU A 1 95 ? 2.323 10.308 -6.807 1.00 90.56 95 LEU A C 1
ATOM 761 O O . LEU A 1 95 ? 2.531 9.791 -5.708 1.00 90.56 95 LEU A O 1
ATOM 765 N N . HIS A 1 96 ? 2.614 11.591 -7.051 1.00 93.44 96 HIS A N 1
ATOM 766 C CA . HIS A 1 96 ? 3.126 12.484 -6.007 1.00 93.44 96 HIS A CA 1
ATOM 767 C C . HIS A 1 96 ? 2.097 12.703 -4.895 1.00 93.44 96 HIS A C 1
ATOM 769 O O . HIS A 1 96 ? 2.469 12.712 -3.723 1.00 93.44 96 HIS A O 1
ATOM 775 N N . GLN A 1 97 ? 0.809 12.825 -5.233 1.00 95.31 97 GLN A N 1
ATOM 776 C CA . GLN A 1 97 ? -0.258 12.935 -4.237 1.00 95.31 97 GLN A CA 1
ATOM 777 C C . GLN A 1 97 ? -0.325 11.684 -3.360 1.00 95.31 97 GLN A C 1
ATOM 779 O O . GLN A 1 97 ? -0.310 11.814 -2.141 1.00 95.31 97 GLN A O 1
ATOM 784 N N . ILE A 1 98 ? -0.284 10.482 -3.947 1.00 93.31 98 ILE A N 1
ATOM 785 C CA . ILE A 1 98 ? -0.227 9.228 -3.179 1.00 93.31 98 ILE A CA 1
ATOM 786 C C . ILE A 1 98 ? 0.993 9.208 -2.252 1.00 93.31 98 ILE A C 1
ATOM 788 O O . ILE A 1 98 ? 0.862 8.855 -1.082 1.00 93.31 98 ILE A O 1
ATOM 792 N N . SER A 1 99 ? 2.165 9.620 -2.745 1.00 93.94 99 SER A N 1
ATOM 793 C CA . SER A 1 99 ? 3.376 9.706 -1.922 1.00 93.94 99 SER A CA 1
ATOM 794 C C . SER A 1 99 ? 3.233 10.713 -0.776 1.00 93.94 99 SER A C 1
ATOM 796 O O . SER A 1 99 ? 3.749 10.467 0.309 1.00 93.94 99 SER A O 1
ATOM 798 N N . SER A 1 100 ? 2.521 11.824 -0.983 1.00 96.12 100 SER A N 1
ATOM 799 C CA . SER A 1 100 ? 2.317 12.852 0.048 1.00 96.12 100 SER A CA 1
ATOM 800 C C . SER A 1 100 ? 1.422 12.395 1.206 1.00 96.12 100 SER A C 1
ATOM 802 O O . SER A 1 100 ? 1.476 12.982 2.283 1.00 96.12 100 SER A O 1
ATOM 804 N N . LEU A 1 101 ? 0.643 11.320 1.022 1.00 96.06 101 LEU A N 1
ATOM 805 C CA . LEU A 1 101 ? -0.172 10.727 2.088 1.00 96.06 101 LEU A CA 1
ATOM 806 C C . LEU A 1 101 ? 0.656 9.908 3.087 1.00 96.06 101 LEU A C 1
ATOM 808 O O . LEU A 1 101 ? 0.142 9.566 4.152 1.00 96.06 101 LEU A O 1
ATOM 812 N N . ILE A 1 102 ? 1.918 9.589 2.771 1.00 94.75 102 ILE A N 1
ATOM 813 C CA . ILE A 1 102 ? 2.776 8.769 3.633 1.00 94.75 102 ILE A CA 1
ATOM 814 C C . ILE A 1 102 ? 2.989 9.455 4.985 1.00 94.75 102 ILE A C 1
ATOM 816 O O . ILE A 1 102 ? 2.697 8.842 6.008 1.00 94.75 102 ILE A O 1
ATOM 820 N N . ASP A 1 103 ? 3.416 10.719 5.011 1.00 94.94 103 ASP A N 1
ATOM 821 C CA . ASP A 1 103 ? 3.710 11.411 6.274 1.00 94.94 103 ASP A CA 1
ATOM 822 C C . ASP A 1 103 ? 2.479 11.507 7.201 1.00 94.94 103 ASP A C 1
ATOM 824 O O . ASP A 1 103 ? 2.588 11.104 8.363 1.00 94.94 103 ASP A O 1
ATOM 828 N N . PRO A 1 104 ? 1.282 11.920 6.724 1.00 96.19 104 PRO A N 1
ATOM 829 C CA . PRO A 1 104 ? 0.059 11.862 7.526 1.00 96.19 104 PRO A CA 1
ATOM 830 C C . PRO A 1 104 ? -0.279 10.456 8.040 1.00 96.19 104 PRO A C 1
ATOM 832 O O . PRO A 1 104 ? -0.687 10.297 9.190 1.00 96.19 104 PRO A O 1
ATOM 835 N N . ILE A 1 105 ? -0.093 9.416 7.218 1.00 94.62 105 ILE A N 1
ATOM 836 C CA . ILE A 1 105 ? -0.325 8.027 7.638 1.00 94.62 105 ILE A CA 1
ATOM 837 C C . ILE A 1 105 ? 0.628 7.643 8.775 1.00 94.62 105 ILE A C 1
ATOM 839 O O . ILE A 1 105 ? 0.193 7.054 9.766 1.00 94.62 105 ILE A O 1
ATOM 843 N N . LEU A 1 106 ? 1.915 7.972 8.653 1.00 94.00 106 LEU A N 1
ATOM 844 C CA . LEU A 1 106 ? 2.920 7.658 9.669 1.00 94.00 106 LEU A CA 1
ATOM 845 C C . LEU A 1 106 ? 2.628 8.378 10.991 1.00 94.00 106 LEU A C 1
ATOM 847 O O . LEU A 1 106 ? 2.757 7.767 12.056 1.00 94.00 106 LEU A O 1
ATOM 851 N N . ASP A 1 107 ? 2.183 9.632 10.937 1.00 94.81 107 ASP A N 1
ATOM 852 C CA . ASP A 1 107 ? 1.807 10.412 12.120 1.00 94.81 107 ASP A CA 1
ATOM 853 C C . ASP A 1 107 ? 0.608 9.786 12.859 1.00 94.81 107 ASP A C 1
ATOM 855 O O . ASP A 1 107 ? 0.655 9.531 14.070 1.00 94.81 107 ASP A O 1
ATOM 859 N N . LEU A 1 108 ? -0.434 9.400 12.116 1.00 94.62 108 LEU A N 1
ATOM 860 C CA . LEU A 1 108 ? -1.597 8.712 12.680 1.00 94.62 108 LEU A CA 1
ATOM 861 C C . LEU A 1 108 ? -1.239 7.334 13.248 1.00 94.62 108 LEU A C 1
ATOM 863 O O . LEU A 1 108 ? -1.742 6.953 14.310 1.00 94.62 108 LEU A O 1
ATOM 867 N N . LEU A 1 109 ? -0.374 6.569 12.582 1.00 92.31 109 LEU A N 1
ATOM 868 C CA . LEU A 1 109 ? 0.090 5.276 13.094 1.00 92.31 109 LEU A CA 1
ATOM 869 C C . LEU A 1 109 ? 0.950 5.429 14.356 1.00 92.31 109 LEU A C 1
ATOM 871 O O . LEU A 1 109 ? 0.903 4.560 15.226 1.00 92.31 109 LEU A O 1
ATOM 875 N N . SER A 1 110 ? 1.651 6.554 14.498 1.00 91.69 110 SER A N 1
ATOM 876 C CA . SER A 1 110 ? 2.433 6.899 15.693 1.00 91.69 110 SER A CA 1
ATOM 877 C C . SER A 1 110 ? 1.566 7.312 16.892 1.00 91.69 110 SER A C 1
ATOM 879 O O . SER A 1 110 ? 2.077 7.444 18.001 1.00 91.69 110 SER A O 1
ATOM 881 N N . GLY A 1 111 ? 0.250 7.462 16.698 1.00 90.62 111 GLY A N 1
ATOM 882 C CA . GLY A 1 111 ? -0.722 7.743 17.758 1.00 90.62 111 GLY A CA 1
ATOM 883 C C . GLY A 1 111 ? -1.261 9.175 17.776 1.00 90.62 111 GLY A C 1
ATOM 884 O O . GLY A 1 111 ? -2.117 9.473 18.608 1.00 90.62 111 GLY A O 1
ATOM 885 N N . ASN A 1 112 ? -0.842 10.038 16.847 1.00 88.50 112 ASN A N 1
ATOM 886 C CA . ASN A 1 112 ? -1.214 11.456 16.809 1.00 88.50 112 ASN A CA 1
ATOM 887 C C . ASN A 1 112 ? -2.564 11.718 16.107 1.00 88.50 112 ASN A C 1
ATOM 889 O O . ASN A 1 112 ? -2.696 12.627 15.296 1.00 88.50 112 ASN A O 1
ATOM 893 N N . GLY A 1 113 ? -3.603 10.935 16.414 1.00 90.19 113 GLY A N 1
ATOM 894 C CA . GLY A 1 113 ? -4.944 11.174 15.867 1.00 90.19 113 GLY A CA 1
ATOM 895 C C . GLY A 1 113 ? -5.891 9.983 15.945 1.00 90.19 113 GLY A C 1
ATOM 896 O O . GLY A 1 113 ? -5.562 8.926 16.504 1.00 90.19 113 GLY A O 1
ATOM 897 N N . SER A 1 114 ? -7.087 10.142 15.376 1.00 93.19 114 SER A N 1
ATOM 898 C CA . SER A 1 114 ? -8.062 9.053 15.312 1.00 93.19 114 SER A CA 1
ATOM 899 C C . SER A 1 114 ? -7.658 8.019 14.264 1.00 93.19 114 SER A C 1
ATOM 901 O O . SER A 1 114 ? -7.029 8.331 13.255 1.00 93.19 114 SER A O 1
ATOM 903 N N . LEU A 1 115 ? -8.034 6.769 14.504 1.00 93.00 115 LEU A N 1
ATOM 904 C CA . LEU A 1 115 ? -7.935 5.721 13.495 1.00 93.00 115 LEU A CA 1
ATOM 905 C C . LEU A 1 115 ? -8.943 5.940 12.357 1.00 93.00 115 LEU A C 1
ATOM 907 O O . LEU A 1 115 ? -8.651 5.600 11.217 1.00 93.00 115 LEU A O 1
ATOM 911 N N . ASP A 1 116 ? -10.053 6.626 12.615 1.00 93.88 116 ASP A N 1
ATOM 912 C CA . ASP A 1 116 ? -10.997 7.055 11.579 1.00 93.88 116 ASP A CA 1
ATOM 913 C C . ASP A 1 116 ? -10.316 7.917 10.509 1.00 93.88 116 ASP A C 1
ATOM 915 O O . ASP A 1 116 ? -10.614 7.800 9.323 1.00 93.88 116 ASP A O 1
ATOM 919 N N . ASP A 1 117 ? -9.370 8.772 10.908 1.00 94.50 117 ASP A N 1
ATOM 920 C CA . ASP A 1 117 ? -8.623 9.604 9.966 1.00 94.50 117 ASP A CA 1
ATOM 921 C C . ASP A 1 117 ? -7.687 8.754 9.099 1.00 94.50 117 ASP A C 1
ATOM 923 O O . ASP A 1 117 ? -7.541 9.023 7.908 1.00 94.50 117 ASP A O 1
ATOM 927 N N . PHE A 1 118 ? -7.151 7.655 9.643 1.00 93.62 118 PHE A N 1
ATOM 928 C CA . PHE A 1 118 ? -6.411 6.670 8.853 1.00 93.62 118 PHE A CA 1
ATOM 929 C C . PHE A 1 118 ? -7.336 5.998 7.829 1.00 93.62 118 PHE A C 1
ATOM 931 O O . PHE A 1 118 ? -6.960 5.856 6.666 1.00 93.62 118 PHE A O 1
ATOM 938 N N . GLY A 1 119 ? -8.568 5.658 8.221 1.00 93.50 119 GLY A N 1
ATOM 939 C CA . GLY A 1 119 ? -9.595 5.154 7.307 1.00 93.50 119 GLY A CA 1
ATOM 940 C C . GLY A 1 119 ? -9.908 6.122 6.158 1.00 93.50 119 GLY A C 1
ATOM 941 O O . GLY A 1 119 ? -10.008 5.695 5.009 1.00 93.50 119 GLY A O 1
ATOM 942 N N . LYS A 1 120 ? -9.993 7.430 6.433 1.00 95.44 120 LYS A N 1
ATOM 943 C CA . LYS A 1 120 ? -10.211 8.462 5.400 1.00 95.44 120 LYS A CA 1
ATOM 944 C C . LYS A 1 120 ? -9.025 8.576 4.441 1.00 95.44 120 LYS A C 1
ATOM 946 O O . LYS A 1 120 ? -9.234 8.630 3.234 1.00 95.44 120 LYS A O 1
ATOM 951 N N . LEU A 1 121 ? -7.793 8.554 4.955 1.00 95.19 121 LEU A N 1
ATOM 952 C CA . LEU A 1 121 ? -6.593 8.540 4.107 1.00 95.19 121 LEU A CA 1
ATOM 953 C C . LEU A 1 121 ? -6.510 7.262 3.262 1.00 95.19 121 LEU A C 1
ATOM 955 O O . LEU A 1 121 ? -6.004 7.288 2.140 1.00 95.19 121 LEU A O 1
ATOM 959 N N . LEU A 1 122 ? -7.033 6.141 3.770 1.00 93.19 122 LEU A N 1
ATOM 960 C CA . LEU A 1 122 ? -7.129 4.901 3.010 1.00 93.19 122 LEU A CA 1
ATOM 961 C C . LEU A 1 122 ? -8.072 5.053 1.806 1.00 93.19 122 LEU A C 1
ATOM 963 O O . LEU A 1 122 ? -7.669 4.679 0.702 1.00 93.19 122 LEU A O 1
ATOM 967 N N . ASP A 1 123 ? -9.260 5.642 2.008 1.00 94.62 123 ASP A N 1
ATOM 968 C CA . ASP A 1 123 ? -10.214 6.007 0.941 1.00 94.62 123 ASP A CA 1
ATOM 969 C C . ASP A 1 123 ? -9.559 6.946 -0.078 1.00 94.62 123 ASP A C 1
ATOM 971 O O . ASP A 1 123 ? -9.535 6.646 -1.270 1.00 94.62 123 ASP A O 1
ATOM 975 N N . GLU A 1 124 ? -8.934 8.032 0.382 1.00 95.69 124 GLU A N 1
ATOM 976 C CA . GLU A 1 124 ? -8.255 8.995 -0.491 1.00 95.69 124 GLU A CA 1
ATOM 977 C C . GLU A 1 124 ? -7.170 8.322 -1.344 1.00 95.69 124 GLU A C 1
ATOM 979 O O . GLU A 1 124 ? -7.152 8.471 -2.570 1.00 95.69 124 GLU A O 1
ATOM 984 N N . SER A 1 125 ? -6.321 7.494 -0.723 1.00 93.81 125 SER A N 1
ATOM 985 C CA . SER A 1 125 ? -5.294 6.730 -1.440 1.00 93.81 125 SER A CA 1
ATOM 986 C C . SER A 1 125 ? -5.900 5.793 -2.487 1.00 93.81 125 SER A C 1
ATOM 988 O O . SER A 1 125 ? -5.296 5.557 -3.536 1.00 93.81 125 SER A O 1
ATOM 990 N N . TRP A 1 126 ? -7.091 5.250 -2.224 1.00 92.69 126 TRP A N 1
ATOM 991 C CA . TRP A 1 126 ? -7.787 4.359 -3.139 1.00 92.69 126 TRP A CA 1
ATOM 992 C C . TRP A 1 126 ? -8.399 5.109 -4.316 1.00 92.69 126 TRP A C 1
ATOM 994 O O . TRP A 1 126 ? -8.223 4.666 -5.451 1.00 92.69 126 TRP A O 1
ATOM 1004 N N . GLN A 1 127 ? -9.030 6.262 -4.088 1.00 93.69 127 GLN A N 1
ATOM 1005 C CA . GLN A 1 127 ? -9.551 7.090 -5.178 1.00 93.69 127 GLN A CA 1
ATOM 1006 C C . GLN A 1 127 ? -8.423 7.595 -6.087 1.00 93.69 127 GLN A C 1
ATOM 1008 O O . GLN A 1 127 ? -8.532 7.487 -7.310 1.00 93.69 127 GLN A O 1
ATOM 1013 N N . LEU A 1 128 ? -7.302 8.045 -5.508 1.00 93.12 128 LEU A N 1
ATOM 1014 C CA . LEU A 1 128 ? -6.105 8.421 -6.271 1.00 93.12 128 LEU A CA 1
ATOM 1015 C C . LEU A 1 128 ? -5.521 7.229 -7.037 1.00 93.12 128 LEU A C 1
ATOM 1017 O O . LEU A 1 128 ? -5.141 7.351 -8.198 1.00 93.12 128 LEU A O 1
ATOM 1021 N N . LYS A 1 129 ? -5.472 6.040 -6.423 1.00 89.56 129 LYS A N 1
ATOM 1022 C CA . LYS A 1 129 ? -5.001 4.840 -7.123 1.00 89.56 129 LYS A CA 1
ATOM 1023 C C . LYS A 1 129 ? -5.920 4.514 -8.302 1.00 89.56 129 LYS A C 1
ATOM 1025 O O . LYS A 1 129 ? -5.416 4.250 -9.387 1.00 89.56 129 LYS A O 1
ATOM 1030 N N . ARG A 1 130 ? -7.245 4.578 -8.135 1.00 89.75 130 ARG A N 1
ATOM 1031 C CA . ARG A 1 130 ? -8.220 4.345 -9.219 1.00 89.75 130 ARG A CA 1
ATOM 1032 C C . ARG A 1 130 ? -8.057 5.324 -10.384 1.00 89.75 130 ARG A C 1
ATOM 1034 O O . ARG A 1 130 ? -8.250 4.917 -11.525 1.00 89.75 130 ARG A O 1
ATOM 1041 N N . SER A 1 131 ? -7.662 6.575 -10.138 1.00 89.38 131 SER A N 1
ATOM 1042 C CA . SER A 1 131 ? -7.490 7.569 -11.208 1.00 89.38 131 SER A CA 1
ATOM 1043 C C . SER A 1 131 ? -6.238 7.363 -12.072 1.00 89.38 131 SER A C 1
ATOM 1045 O O . SER A 1 131 ? -6.131 7.985 -13.134 1.00 89.38 131 SER A O 1
ATOM 1047 N N . ILE A 1 132 ? -5.310 6.483 -11.670 1.00 86.88 132 ILE A N 1
ATOM 1048 C CA . ILE A 1 132 ? -4.116 6.138 -12.462 1.00 86.88 132 ILE A CA 1
ATOM 1049 C C . ILE A 1 132 ? -4.500 5.337 -13.712 1.00 86.88 132 ILE A C 1
ATOM 1051 O O . ILE A 1 132 ? -3.954 5.573 -14.788 1.00 86.88 132 ILE A O 1
ATOM 1055 N N . SER A 1 133 ? -5.421 4.377 -13.589 1.00 82.50 133 SER A N 1
ATOM 1056 C CA . SER A 1 133 ? -5.837 3.518 -14.699 1.00 82.50 133 SER A CA 1
ATOM 1057 C C . SER A 1 133 ? -7.205 2.888 -14.447 1.00 82.50 133 SER A C 1
ATOM 1059 O O . SER A 1 133 ? -7.463 2.349 -13.372 1.00 82.50 133 SER A O 1
ATOM 1061 N N . ASN A 1 134 ? -8.035 2.844 -15.492 1.00 81.25 134 ASN A N 1
ATOM 1062 C CA . ASN A 1 134 ? -9.350 2.194 -15.467 1.00 81.25 134 ASN A CA 1
ATOM 1063 C C . ASN A 1 134 ? -9.276 0.681 -15.184 1.00 81.25 134 ASN A C 1
ATOM 1065 O O . ASN A 1 134 ? -10.271 0.082 -14.795 1.00 81.25 134 ASN A O 1
ATOM 1069 N N . ASP A 1 135 ? -8.106 0.056 -15.349 1.00 80.62 135 ASP A N 1
ATOM 1070 C CA . ASP A 1 135 ? -7.908 -1.379 -15.115 1.00 80.62 135 ASP A CA 1
ATOM 1071 C C . ASP A 1 135 ? -7.669 -1.740 -13.638 1.00 80.62 135 ASP A C 1
ATOM 1073 O O . ASP A 1 135 ? -7.596 -2.921 -13.290 1.00 80.62 135 ASP A O 1
ATOM 1077 N N . ILE A 1 136 ? -7.540 -0.743 -12.756 1.00 80.94 136 ILE A N 1
ATOM 1078 C CA . ILE A 1 136 ? -7.279 -0.947 -11.322 1.00 80.94 136 ILE A CA 1
ATOM 1079 C C . ILE A 1 136 ? -8.514 -1.464 -10.583 1.00 80.94 136 ILE A C 1
ATOM 1081 O O . ILE A 1 136 ? -8.378 -2.238 -9.635 1.00 80.94 136 ILE A O 1
ATOM 1085 N N . SER A 1 137 ? -9.709 -1.076 -11.027 1.00 84.25 137 SER A N 1
ATOM 1086 C CA . SER A 1 137 ? -10.978 -1.548 -10.471 1.00 84.25 137 SER A CA 1
ATOM 1087 C C . SER A 1 137 ? -11.828 -2.248 -11.537 1.00 84.25 137 SER A C 1
ATOM 1089 O O . SER A 1 137 ? -11.362 -2.502 -12.647 1.00 84.25 137 SER A O 1
ATOM 1091 N N . ASN A 1 138 ? -13.027 -2.687 -11.169 1.00 85.25 138 ASN A N 1
ATOM 1092 C CA . ASN A 1 138 ? -14.109 -3.092 -12.072 1.00 85.25 138 ASN A CA 1
ATOM 1093 C C . ASN A 1 138 ? -15.452 -2.991 -11.335 1.00 85.25 138 ASN A C 1
ATOM 1095 O O . ASN A 1 138 ? -15.468 -2.773 -10.126 1.00 85.25 138 ASN A O 1
ATOM 1099 N N . ASP A 1 139 ? -16.554 -3.237 -12.042 1.00 88.56 139 ASP A N 1
ATOM 1100 C CA . ASP A 1 139 ? -17.909 -3.138 -11.486 1.00 88.56 139 ASP A CA 1
ATOM 1101 C C . ASP A 1 139 ? -18.109 -3.966 -10.209 1.00 88.56 139 ASP A C 1
ATOM 1103 O O . ASP A 1 139 ? -18.776 -3.512 -9.287 1.00 88.56 139 ASP A O 1
ATOM 1107 N N . LEU A 1 140 ? -17.504 -5.160 -10.111 1.00 86.25 140 LEU A N 1
ATOM 1108 C CA . LEU A 1 140 ? -17.609 -5.975 -8.896 1.00 86.25 140 LEU A CA 1
ATOM 1109 C C . LEU A 1 140 ? -16.882 -5.323 -7.714 1.00 86.25 140 LEU A C 1
ATOM 1111 O O . LEU A 1 140 ? -17.413 -5.302 -6.603 1.00 86.25 140 LEU A O 1
ATOM 1115 N N . ILE A 1 141 ? -15.653 -4.848 -7.930 1.00 87.06 141 ILE A N 1
ATOM 1116 C CA . ILE A 1 141 ? -14.857 -4.198 -6.881 1.00 87.06 141 ILE A CA 1
ATOM 1117 C C . ILE A 1 141 ? -15.535 -2.901 -6.448 1.00 87.06 141 ILE A C 1
ATOM 1119 O O . ILE A 1 141 ? -15.621 -2.652 -5.250 1.00 87.06 141 ILE A O 1
ATOM 1123 N N . ASP A 1 142 ? -16.045 -2.119 -7.397 1.00 89.31 142 ASP A N 1
ATOM 1124 C CA . ASP A 1 142 ? -16.728 -0.858 -7.121 1.00 89.31 142 ASP A CA 1
ATOM 1125 C C . ASP A 1 142 ? -18.054 -1.095 -6.375 1.00 89.31 142 ASP A C 1
ATOM 1127 O O . ASP A 1 142 ? -18.268 -0.487 -5.332 1.00 89.31 142 ASP A O 1
ATOM 1131 N N . ASP A 1 143 ? -18.893 -2.049 -6.798 1.00 90.69 143 ASP A N 1
ATOM 1132 C CA . ASP A 1 143 ? -20.118 -2.420 -6.062 1.00 90.69 143 ASP A CA 1
ATOM 1133 C C . ASP A 1 143 ? -19.799 -2.930 -4.646 1.00 90.69 143 ASP A C 1
ATOM 1135 O O . ASP A 1 143 ? -20.459 -2.564 -3.674 1.00 90.69 143 ASP A O 1
ATOM 1139 N N . THR A 1 144 ? -18.739 -3.731 -4.495 1.00 88.75 144 THR A N 1
ATOM 1140 C CA . THR A 1 144 ? -18.283 -4.191 -3.172 1.00 88.75 144 THR A CA 1
ATOM 1141 C C . THR A 1 144 ? -17.808 -3.017 -2.308 1.00 88.75 144 THR A C 1
ATOM 1143 O O . THR A 1 144 ? -18.149 -2.965 -1.124 1.00 88.75 144 THR A O 1
ATOM 1146 N N . TYR A 1 145 ? -17.069 -2.065 -2.895 1.00 90.38 145 TYR A N 1
ATOM 1147 C CA . TYR A 1 145 ? -16.607 -0.848 -2.223 1.00 90.38 145 TYR A CA 1
ATOM 1148 C C . TYR A 1 145 ? -17.786 -0.038 -1.695 1.00 90.38 145 TYR A C 1
ATOM 1150 O O . TYR A 1 145 ? -17.861 0.256 -0.501 1.00 90.38 145 TYR A O 1
ATOM 1158 N N . GLU A 1 146 ? -18.745 0.258 -2.567 1.00 91.88 146 GLU A N 1
ATOM 1159 C CA . GLU A 1 146 ? -19.904 1.083 -2.237 1.00 91.88 146 GLU A CA 1
ATOM 1160 C C . GLU A 1 146 ? -20.815 0.423 -1.200 1.00 91.88 146 GLU A C 1
ATOM 1162 O O . GLU A 1 146 ? -21.319 1.096 -0.296 1.00 91.88 146 GLU A O 1
ATOM 1167 N N . ARG A 1 147 ? -20.986 -0.904 -1.251 1.00 92.56 147 ARG A N 1
ATOM 1168 C CA . ARG A 1 147 ? -21.717 -1.641 -0.210 1.00 92.56 147 ARG A CA 1
ATOM 1169 C C . ARG A 1 147 ? -21.021 -1.557 1.141 1.00 92.56 147 ARG A C 1
ATOM 1171 O O . ARG A 1 147 ? -21.700 -1.354 2.145 1.00 92.56 147 ARG A O 1
ATOM 1178 N N . ALA A 1 148 ? -19.694 -1.686 1.177 1.00 91.19 148 ALA A N 1
ATOM 1179 C CA . ALA A 1 148 ? -18.932 -1.547 2.413 1.00 91.19 148 ALA A CA 1
ATOM 1180 C C . ALA A 1 148 ? -19.071 -0.128 2.991 1.00 91.19 148 ALA A C 1
ATOM 1182 O O . ALA A 1 148 ? -19.384 0.016 4.173 1.00 91.19 148 ALA A O 1
ATOM 1183 N N . ARG A 1 149 ? -18.934 0.915 2.157 1.00 91.94 149 ARG A N 1
ATOM 1184 C CA . ARG A 1 149 ? -19.128 2.318 2.573 1.00 91.94 149 ARG A CA 1
ATOM 1185 C C . ARG A 1 149 ? -20.548 2.569 3.077 1.00 91.94 149 ARG A C 1
ATOM 1187 O O . ARG A 1 149 ? -20.723 3.144 4.148 1.00 91.94 149 ARG A O 1
ATOM 1194 N N . SER A 1 150 ? -21.556 2.067 2.364 1.00 94.06 150 SER A N 1
ATOM 1195 C CA . SER A 1 150 ? -22.970 2.175 2.756 1.00 94.06 150 SER A CA 1
ATOM 1196 C C . SER A 1 150 ? -23.284 1.450 4.069 1.00 94.06 150 SER A C 1
ATOM 1198 O O . SER A 1 150 ? -24.199 1.844 4.786 1.00 94.06 150 SER A O 1
ATOM 1200 N N . ALA A 1 151 ? -22.526 0.399 4.395 1.00 93.31 151 ALA A N 1
ATOM 1201 C CA . ALA A 1 151 ? -22.641 -0.345 5.646 1.00 93.31 151 ALA A CA 1
ATOM 1202 C C . ALA A 1 151 ? -21.865 0.286 6.818 1.00 93.31 151 ALA A C 1
ATOM 1204 O O . ALA A 1 151 ? -21.960 -0.219 7.936 1.00 93.31 151 ALA A O 1
ATOM 1205 N N . GLY A 1 152 ? -21.127 1.377 6.584 1.00 92.12 152 GLY A N 1
ATOM 1206 C CA . GLY A 1 152 ? -20.427 2.134 7.623 1.00 92.12 152 GLY A CA 1
ATOM 1207 C C . GLY A 1 152 ? -18.903 2.129 7.529 1.00 92.12 152 GLY A C 1
ATOM 1208 O O . GLY A 1 152 ? -18.277 2.808 8.338 1.00 92.12 152 GLY A O 1
ATOM 1209 N N . ALA A 1 153 ? -18.299 1.444 6.549 1.00 92.88 153 ALA A N 1
ATOM 1210 C CA . ALA A 1 153 ? -16.853 1.533 6.352 1.00 92.88 153 ALA A CA 1
ATOM 1211 C C . ALA A 1 153 ? -16.458 2.974 6.059 1.00 92.88 153 ALA A C 1
ATOM 1213 O O . ALA A 1 153 ? -17.104 3.617 5.241 1.00 92.88 153 ALA A O 1
ATOM 1214 N N . ILE A 1 154 ? -15.406 3.475 6.701 1.00 94.44 154 ILE A N 1
ATOM 1215 C CA . ILE A 1 154 ? -14.850 4.825 6.547 1.00 94.44 154 ILE A CA 1
ATOM 1216 C C . ILE A 1 154 ? -14.003 4.927 5.276 1.00 94.44 154 ILE A C 1
ATOM 1218 O O . ILE A 1 154 ? -13.972 5.976 4.636 1.00 94.44 154 ILE A O 1
ATOM 1222 N N . GLY A 1 155 ? -13.355 3.833 4.888 1.00 92.31 155 GLY A N 1
ATOM 1223 C CA . GLY A 1 155 ? -12.550 3.757 3.681 1.00 92.31 155 GLY A CA 1
ATOM 1224 C C . GLY A 1 155 ? -12.099 2.340 3.389 1.00 92.31 155 GLY A C 1
ATOM 1225 O O . GLY A 1 155 ? -12.410 1.400 4.125 1.00 92.31 155 GLY A O 1
ATOM 1226 N N . GLY A 1 156 ? -11.358 2.179 2.303 1.00 90.75 156 GLY A N 1
ATOM 1227 C CA . GLY A 1 156 ? -10.813 0.887 1.937 1.00 90.75 156 GLY A CA 1
ATOM 1228 C C . GLY A 1 156 ? -9.916 0.952 0.723 1.00 90.75 156 GLY A C 1
ATOM 1229 O O . GLY A 1 156 ? -9.822 1.982 0.067 1.00 90.75 156 GLY A O 1
ATOM 1230 N N . LYS A 1 157 ? -9.249 -0.158 0.416 1.00 87.88 157 LYS A N 1
ATOM 1231 C CA . LYS A 1 157 ? -8.458 -0.283 -0.812 1.00 87.88 157 LYS A CA 1
ATOM 1232 C C . LYS A 1 157 ? -8.348 -1.725 -1.270 1.00 87.88 157 LYS A C 1
ATOM 1234 O O . LYS A 1 157 ? -8.429 -2.660 -0.470 1.00 87.88 157 LYS A O 1
ATOM 1239 N N . LEU A 1 158 ? -8.056 -1.884 -2.557 1.00 86.25 158 LEU A N 1
ATOM 1240 C CA . LEU A 1 158 ? -7.603 -3.149 -3.117 1.00 86.25 158 LEU A CA 1
ATOM 1241 C C . LEU A 1 158 ? -6.134 -3.400 -2.746 1.00 86.25 158 LEU A C 1
ATOM 1243 O O . LEU A 1 158 ? -5.256 -2.567 -3.023 1.00 86.25 158 LEU A O 1
ATOM 1247 N N . LEU A 1 159 ? -5.867 -4.558 -2.143 1.00 81.12 159 LEU A N 1
ATOM 1248 C CA . LEU A 1 159 ? -4.513 -5.022 -1.851 1.00 81.12 159 LEU A CA 1
ATOM 1249 C C . LEU A 1 159 ? -3.873 -5.641 -3.101 1.00 81.12 159 LEU A C 1
ATOM 1251 O O . LEU A 1 159 ? -4.500 -6.416 -3.826 1.00 81.12 159 LEU A O 1
ATOM 1255 N N . GLY A 1 160 ? -2.613 -5.278 -3.352 1.00 72.06 160 GLY A N 1
ATOM 1256 C CA . GLY A 1 160 ? -1.863 -5.723 -4.526 1.00 72.06 160 GLY A CA 1
ATOM 1257 C C . GLY A 1 160 ? -2.527 -5.329 -5.851 1.00 72.06 160 GLY A C 1
ATOM 1258 O O . GLY A 1 160 ? -3.053 -4.216 -6.000 1.00 72.06 160 GLY A O 1
ATOM 1259 N N . ALA A 1 161 ? -2.476 -6.256 -6.809 1.00 56.69 161 ALA A N 1
ATOM 1260 C CA . ALA A 1 161 ? -3.065 -6.130 -8.142 1.00 56.69 161 ALA A CA 1
ATOM 1261 C C . ALA A 1 161 ? -4.469 -6.763 -8.270 1.00 56.69 161 ALA A C 1
ATOM 1263 O O . ALA A 1 161 ? -5.047 -6.751 -9.356 1.00 56.69 161 ALA A O 1
ATOM 1264 N N . GLY A 1 162 ? -5.039 -7.295 -7.179 1.00 46.69 162 GLY A N 1
ATOM 1265 C CA . GLY A 1 162 ? -6.405 -7.821 -7.166 1.00 46.69 162 GLY A CA 1
ATOM 1266 C C . GLY A 1 162 ? -6.650 -8.919 -6.133 1.00 46.69 162 GLY A C 1
ATOM 1267 O O . GLY A 1 162 ? -5.872 -9.859 -6.028 1.00 46.69 162 GLY A O 1
ATOM 1268 N N . GLY A 1 163 ? -7.769 -8.817 -5.410 1.00 38.31 163 GLY A N 1
ATOM 1269 C CA . GLY A 1 163 ? -8.408 -9.959 -4.746 1.00 38.31 163 GLY A CA 1
ATOM 1270 C C . GLY A 1 163 ? -8.853 -9.728 -3.305 1.00 38.31 163 GLY A C 1
ATOM 1271 O O . GLY A 1 163 ? -9.787 -10.397 -2.868 1.00 38.31 163 GLY A O 1
ATOM 1272 N N . ILE A 1 164 ? -8.234 -8.791 -2.576 1.00 42.66 164 ILE A N 1
ATOM 1273 C CA . ILE A 1 164 ? -8.584 -8.523 -1.175 1.00 42.66 164 ILE A CA 1
ATOM 1274 C C . ILE A 1 164 ? -8.951 -7.056 -0.990 1.00 42.66 164 ILE A C 1
ATOM 1276 O O . ILE A 1 164 ? -8.146 -6.160 -1.245 1.00 42.66 164 ILE A O 1
ATOM 1280 N N . PHE A 1 165 ? -10.181 -6.837 -0.546 1.00 44.88 165 PHE A N 1
ATOM 1281 C CA . PHE A 1 165 ? -10.683 -5.545 -0.124 1.00 44.88 165 PHE A CA 1
ATOM 1282 C C . PHE A 1 165 ? -10.419 -5.381 1.370 1.00 44.88 165 PHE A C 1
ATOM 1284 O O . PHE A 1 165 ? -10.898 -6.189 2.165 1.00 44.88 165 PHE A O 1
ATOM 1291 N N . GLY A 1 166 ? -9.644 -4.370 1.752 1.00 46.44 166 GLY A N 1
ATOM 1292 C CA . GLY A 1 166 ? -9.544 -3.943 3.144 1.00 46.44 166 GLY A CA 1
ATOM 1293 C C . GLY A 1 166 ? -10.627 -2.909 3.421 1.00 46.44 166 GLY A C 1
ATOM 1294 O O . GLY A 1 166 ? -10.548 -1.839 2.834 1.00 46.44 166 GLY A O 1
ATOM 1295 N N . GLY A 1 167 ? -11.628 -3.213 4.245 1.00 43.19 167 GLY A N 1
ATOM 1296 C CA . GLY A 1 167 ? -12.578 -2.226 4.765 1.00 43.19 167 GLY A CA 1
ATOM 1297 C C . GLY A 1 167 ? -12.095 -1.698 6.111 1.00 43.19 167 GLY A C 1
ATOM 1298 O O . GLY A 1 167 ? -11.613 -2.483 6.925 1.00 43.19 167 GLY A O 1
ATOM 1299 N N . PHE A 1 168 ? -12.195 -0.389 6.327 1.00 47.38 168 PHE A N 1
ATOM 1300 C CA . PHE A 1 168 ? -11.884 0.251 7.600 1.00 47.38 168 PHE A CA 1
ATOM 1301 C C . PHE A 1 168 ? -13.177 0.664 8.306 1.00 47.38 168 PHE A C 1
ATOM 1303 O O . PHE A 1 168 ? -13.932 1.426 7.709 1.00 47.38 168 PHE A O 1
ATOM 1310 N N . ASN A 1 169 ? -13.432 0.187 9.524 1.00 38.62 169 ASN A N 1
ATOM 1311 C CA . ASN A 1 169 ? -14.604 0.525 10.349 1.00 38.62 169 ASN A CA 1
ATOM 1312 C C . ASN A 1 169 ? -14.174 1.148 11.665 1.00 38.62 169 ASN A C 1
ATOM 1314 O O . ASN A 1 169 ? -13.254 0.562 12.269 1.00 38.62 169 ASN A O 1
#

Secondary structure (DSSP, 8-state):
---HHHHHHHHHHIIIIIS-----SHHHHHHHH-SSEEEEE-TTS-EEEEE----HHHHHHHHHTEEEEE-S----HHHHHHHHHHHGGG-HHHHHHHHHTHHHHHHHHTTSS-HHHHHHHHHHHHHHHHHH-TTS--HHHHHHHHHHHHTT--EEEEETTTTEEEEE-

Sequence (169 aa):
MPSRRQLAREA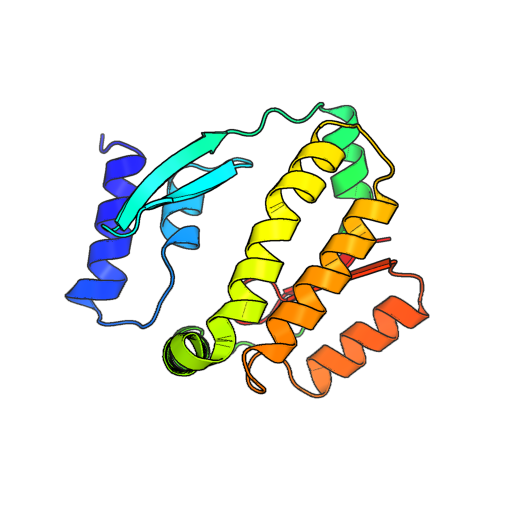IHVEQEILHESVGVQDQIQSSFGGFNLIEIAPDGEFTVHPMIIERERLRKLESHILLFFTGQSRFASDVAAKQIRAIPEKQSELHQISSLIDPILDLLSGNGSLDDFGKLLDESWQLKRSISNDISNDLIDDTYERARSAGAIGGKLLGAGGIFGGFN

Radius of gyration: 16.75 Å; chains: 1; bounding box: 46×32×41 Å